Protein AF-A0A937B0Y7-F1 (afdb_monomer)

Sequence (67 aa):
MATQDQAANARKLLQQDIHVKWNKFSEQEVGAIKSNDDLVVQLVAKYGLAKDAAQRDADALLKGRSL

Secondary structure (DSSP, 8-state):
--HHHHHHHHHHHHHHHHHHH-TTS-HHHHHH--SHHHHHHHHHHHH---HHHHHHHHHHHHHTT--

Nearest PDB structures (foldseek):
  1ryk-assembly1_A  TM=8.065E-01  e=6.848E-02  Escherichia coli
  1yww-assembly1_A  TM=8.087E-01  e=1.337E-01  Pseudomonas aeruginosa

Structure (mmCIF, N/CA/C/O backbone):
data_AF-A0A937B0Y7-F1
#
_entry.id   AF-A0A937B0Y7-F1
#
loop_
_atom_site.group_PDB
_atom_site.id
_atom_site.type_symbol
_atom_site.label_atom_id
_atom_site.label_alt_id
_atom_site.label_comp_id
_atom_site.label_asym_id
_atom_site.label_entity_id
_atom_site.label_seq_id
_atom_site.pdbx_PDB_ins_code
_atom_site.Cartn_x
_atom_site.Cartn_y
_atom_site.Cartn_z
_atom_site.occupancy
_atom_site.B_iso_or_equiv
_atom_site.auth_seq_id
_atom_site.auth_comp_id
_atom_site.auth_asym_id
_atom_site.auth_atom_id
_atom_site.pdbx_PDB_model_num
ATOM 1 N N . MET A 1 1 ? 7.605 11.255 26.644 1.00 44.66 1 MET A N 1
ATOM 2 C CA . MET A 1 1 ? 6.471 10.659 25.902 1.00 44.66 1 MET A CA 1
ATOM 3 C C . MET A 1 1 ? 6.371 11.362 24.551 1.00 44.66 1 MET A C 1
ATOM 5 O O . MET A 1 1 ? 5.781 12.425 24.497 1.00 44.66 1 MET A O 1
ATOM 9 N N . ALA A 1 2 ? 7.027 10.857 23.499 1.00 53.03 2 ALA A N 1
ATOM 10 C CA . ALA A 1 2 ? 6.984 11.478 22.158 1.00 53.03 2 ALA A CA 1
ATOM 11 C C . ALA A 1 2 ? 7.051 10.467 20.990 1.00 53.03 2 ALA A C 1
ATOM 13 O O . ALA A 1 2 ? 7.005 10.854 19.830 1.00 53.03 2 ALA A O 1
ATOM 14 N N . THR A 1 3 ? 7.127 9.163 21.266 1.00 58.31 3 THR A N 1
ATOM 15 C CA . THR A 1 3 ? 7.416 8.156 20.229 1.00 58.31 3 THR A CA 1
ATOM 16 C C . THR A 1 3 ? 6.161 7.593 19.546 1.00 58.31 3 THR A C 1
ATOM 18 O O . THR A 1 3 ? 6.263 6.953 18.505 1.00 58.31 3 THR A O 1
ATOM 21 N N . GLN A 1 4 ? 4.960 7.838 20.088 1.00 54.59 4 GLN A N 1
ATOM 22 C CA . GLN A 1 4 ? 3.713 7.274 19.549 1.00 54.59 4 GLN A CA 1
ATOM 23 C C . GLN A 1 4 ? 3.103 8.12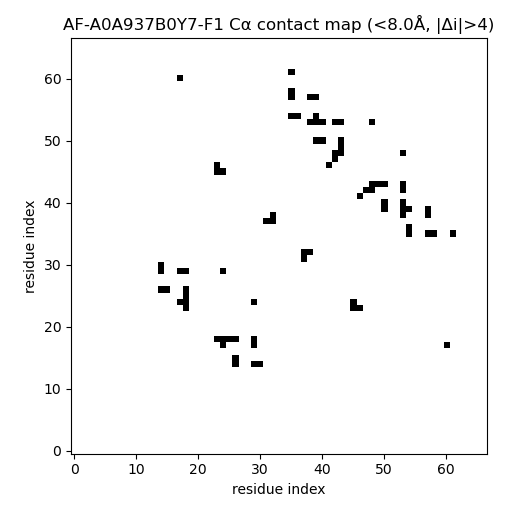1 18.417 1.00 54.59 4 GLN A C 1
ATOM 25 O O . GLN A 1 4 ? 2.549 7.566 17.469 1.00 54.59 4 GLN A O 1
ATOM 30 N N . ASP A 1 5 ? 3.264 9.446 18.465 1.00 59.44 5 ASP A N 1
ATOM 31 C CA . ASP A 1 5 ? 2.724 10.368 17.456 1.00 59.44 5 ASP A CA 1
ATOM 32 C C . ASP A 1 5 ? 3.460 10.267 16.113 1.00 59.44 5 ASP A C 1
ATOM 34 O O . ASP A 1 5 ? 2.845 10.285 15.047 1.00 59.44 5 ASP A O 1
ATOM 38 N N . GLN A 1 6 ? 4.781 10.064 16.146 1.00 62.53 6 GLN A N 1
ATOM 39 C CA . GLN A 1 6 ? 5.578 9.900 14.929 1.00 62.53 6 GLN A CA 1
ATOM 40 C C . GLN A 1 6 ? 5.254 8.595 14.197 1.00 62.53 6 GLN A C 1
ATOM 42 O O . GLN A 1 6 ? 5.072 8.605 12.981 1.00 62.53 6 GLN A O 1
ATOM 47 N N . ALA A 1 7 ? 5.113 7.484 14.925 1.00 66.50 7 ALA A N 1
ATOM 48 C CA . ALA A 1 7 ? 4.742 6.202 14.331 1.00 66.50 7 ALA A CA 1
ATOM 49 C C . ALA A 1 7 ? 3.313 6.231 13.761 1.00 66.50 7 ALA A C 1
ATOM 51 O O . ALA A 1 7 ? 3.058 5.665 12.697 1.00 66.50 7 ALA A O 1
ATOM 52 N N . ALA A 1 8 ? 2.382 6.918 14.431 1.00 69.88 8 ALA A N 1
ATOM 53 C CA . ALA A 1 8 ? 1.019 7.097 13.941 1.00 69.88 8 ALA A CA 1
ATOM 54 C C . ALA A 1 8 ? 0.966 7.971 12.675 1.00 69.88 8 ALA A C 1
ATOM 56 O O . ALA A 1 8 ? 0.262 7.622 11.727 1.00 69.88 8 ALA A O 1
ATOM 57 N N . ASN A 1 9 ? 1.744 9.057 12.616 1.00 74.81 9 ASN A N 1
ATOM 58 C CA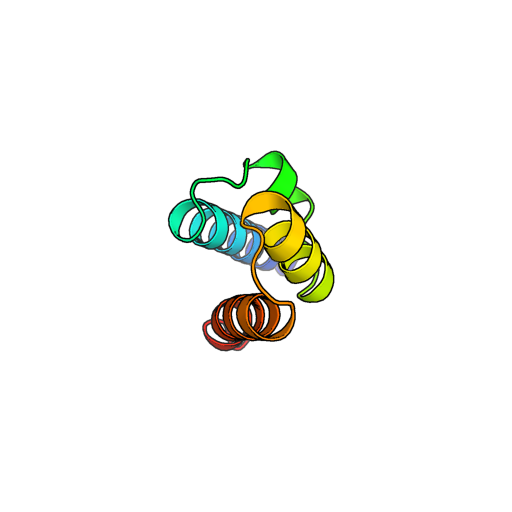 . ASN A 1 9 ? 1.842 9.893 11.418 1.00 74.81 9 ASN A CA 1
ATOM 59 C C . ASN A 1 9 ? 2.548 9.180 10.262 1.00 74.81 9 ASN A C 1
ATOM 61 O O . ASN A 1 9 ? 2.042 9.203 9.142 1.00 74.81 9 ASN A O 1
ATOM 65 N N . ALA A 1 10 ? 3.650 8.472 10.522 1.00 74.25 10 ALA A N 1
ATOM 66 C CA . ALA A 1 10 ? 4.315 7.653 9.512 1.00 74.25 10 ALA A CA 1
ATOM 67 C C . ALA A 1 10 ? 3.355 6.599 8.942 1.00 74.25 10 ALA A C 1
ATOM 69 O O . ALA A 1 10 ? 3.278 6.427 7.726 1.00 74.25 10 ALA A O 1
ATOM 70 N N . ARG A 1 11 ? 2.551 5.950 9.795 1.00 73.75 11 ARG A N 1
ATOM 71 C CA . ARG A 1 11 ? 1.496 5.026 9.359 1.00 73.75 11 ARG A CA 1
ATOM 72 C C . ARG A 1 11 ? 0.432 5.713 8.513 1.00 73.75 11 ARG A C 1
ATOM 74 O O . ARG A 1 11 ? 0.157 5.222 7.430 1.00 73.75 11 ARG A O 1
ATOM 81 N N . LYS A 1 12 ? -0.118 6.853 8.934 1.00 79.19 12 LYS A N 1
ATOM 82 C CA . LYS A 1 12 ? -1.115 7.588 8.134 1.00 79.19 12 LYS A CA 1
ATOM 83 C C . LYS A 1 12 ? -0.584 7.983 6.761 1.00 79.19 12 LYS A C 1
ATOM 85 O O . LYS A 1 12 ? -1.271 7.787 5.767 1.00 79.19 12 LYS A O 1
ATOM 90 N N . LEU A 1 13 ? 0.654 8.470 6.694 1.00 79.94 13 LEU A N 1
ATOM 91 C CA . LEU A 1 13 ? 1.303 8.767 5.420 1.00 79.94 13 LEU A CA 1
ATOM 92 C C . LEU A 1 13 ? 1.445 7.496 4.574 1.00 79.94 13 LEU A C 1
ATOM 94 O O . LEU A 1 13 ? 1.231 7.554 3.373 1.00 79.94 13 LEU A O 1
ATOM 98 N N . LEU A 1 14 ? 1.804 6.351 5.183 1.00 78.25 14 LEU A N 1
ATOM 99 C CA . LEU A 1 14 ? 1.929 5.070 4.459 1.00 78.25 14 LEU A CA 1
ATOM 100 C C . LEU A 1 14 ? 0.597 4.714 3.826 1.00 78.25 14 LEU A C 1
ATOM 102 O O . LEU A 1 14 ? 0.536 4.292 2.677 1.00 78.25 14 LEU A O 1
ATOM 106 N N . GLN A 1 15 ? -0.467 4.902 4.599 1.00 80.44 15 GLN A N 1
ATOM 107 C CA . GLN A 1 15 ? -1.802 4.569 4.164 1.00 80.44 15 GLN A CA 1
ATOM 108 C C . GLN A 1 15 ? -2.251 5.478 3.015 1.00 80.44 15 GLN A C 1
ATOM 110 O O . GLN A 1 15 ? -2.828 5.018 2.033 1.00 80.44 15 GLN A O 1
ATOM 115 N N . GLN A 1 16 ? -1.914 6.761 3.083 1.00 82.75 16 GLN A N 1
ATOM 116 C CA . GLN A 1 16 ? -2.202 7.694 2.004 1.00 82.75 16 GLN A CA 1
ATOM 117 C C . GLN A 1 16 ? -1.431 7.340 0.722 1.00 82.75 16 GLN A C 1
ATOM 119 O O . GLN A 1 16 ? -2.035 7.288 -0.343 1.00 82.75 16 GLN A O 1
ATOM 124 N N . ASP A 1 17 ? -0.142 6.995 0.823 1.00 81.31 17 ASP A N 1
ATOM 125 C CA . ASP A 1 17 ? 0.666 6.550 -0.323 1.00 81.31 17 ASP A CA 1
ATOM 126 C C . ASP A 1 17 ? 0.120 5.265 -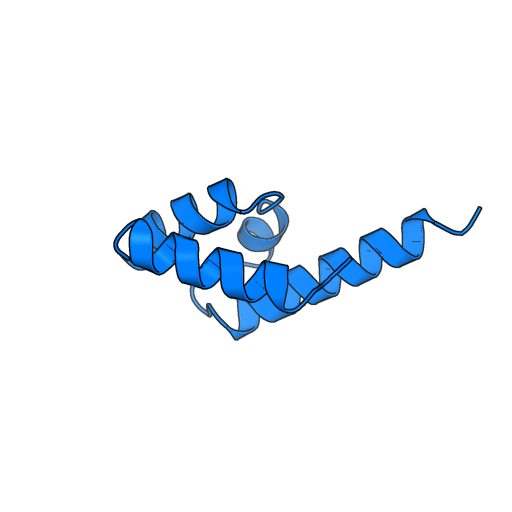0.959 1.00 81.31 17 ASP A C 1
ATOM 128 O O . ASP A 1 17 ? 0.032 5.173 -2.182 1.00 81.31 17 ASP A O 1
ATOM 132 N N . ILE A 1 18 ? -0.279 4.276 -0.147 1.00 81.44 18 ILE A N 1
ATOM 133 C CA . ILE A 1 18 ? -0.906 3.041 -0.645 1.00 81.44 18 ILE A CA 1
ATOM 134 C C . ILE A 1 18 ? -2.207 3.380 -1.373 1.00 81.44 18 ILE A C 1
ATOM 136 O O . ILE A 1 18 ? -2.442 2.864 -2.459 1.00 81.44 18 ILE A O 1
ATOM 140 N N . HIS A 1 19 ? -3.043 4.251 -0.809 1.00 82.69 19 HIS A N 1
ATOM 141 C CA . HIS A 1 19 ? -4.307 4.640 -1.430 1.00 82.69 19 HIS A CA 1
ATOM 142 C C . HIS A 1 19 ? -4.092 5.386 -2.758 1.00 82.69 19 HIS A C 1
ATOM 144 O O . HIS A 1 19 ? -4.755 5.091 -3.749 1.00 82.69 19 HIS A O 1
ATOM 150 N N . VAL A 1 20 ? -3.112 6.295 -2.811 1.00 83.75 20 VAL A N 1
ATOM 151 C CA . VAL A 1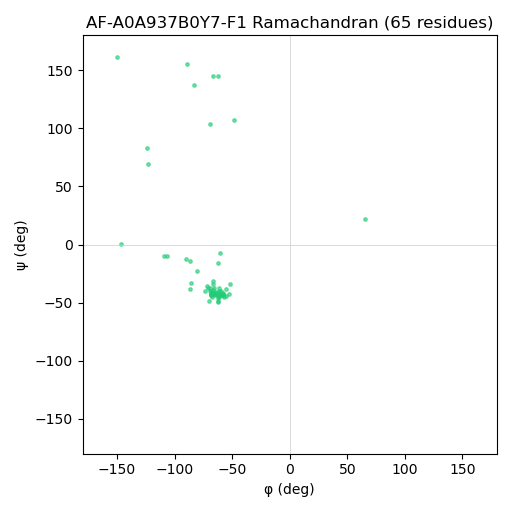 20 ? -2.753 7.041 -4.027 1.00 83.75 20 VAL A CA 1
ATOM 152 C C . VAL A 1 20 ? -2.156 6.118 -5.093 1.00 83.75 20 VAL A C 1
ATOM 154 O O . VAL A 1 20 ? -2.548 6.190 -6.258 1.00 83.75 20 VAL A O 1
ATOM 157 N N . LYS A 1 21 ? -1.229 5.229 -4.715 1.00 82.12 21 LYS A N 1
ATOM 158 C CA . LYS A 1 21 ? -0.596 4.276 -5.639 1.00 82.12 21 LYS A CA 1
ATOM 159 C C . LYS A 1 21 ? -1.583 3.210 -6.117 1.00 82.12 21 LYS A C 1
ATOM 161 O O . LYS A 1 21 ? -1.563 2.826 -7.286 1.00 82.12 21 LYS A O 1
ATOM 166 N N . TRP A 1 22 ? -2.466 2.756 -5.234 1.00 85.19 22 TRP A N 1
ATOM 167 C CA . TRP A 1 22 ? -3.464 1.737 -5.517 1.00 85.19 22 TRP A CA 1
ATOM 168 C C . TRP A 1 22 ? -4.879 2.243 -5.207 1.00 85.19 22 TRP A C 1
ATOM 170 O O . TRP A 1 22 ? -5.488 1.911 -4.192 1.00 85.19 22 TRP A O 1
ATOM 180 N N . ASN A 1 23 ? -5.446 2.969 -6.173 1.00 81.12 23 ASN A N 1
ATOM 181 C CA . ASN A 1 23 ? -6.774 3.594 -6.099 1.00 81.12 23 ASN A CA 1
ATOM 182 C C . ASN A 1 23 ? -7.961 2.612 -5.898 1.00 81.12 23 ASN A C 1
ATOM 184 O O . ASN A 1 23 ? -9.099 3.036 -5.726 1.00 81.12 23 ASN A O 1
ATOM 188 N N . LYS A 1 24 ? -7.742 1.286 -5.957 1.00 82.88 24 LYS A N 1
ATOM 189 C CA . LYS A 1 24 ? -8.773 0.276 -5.640 1.00 82.88 24 LYS A CA 1
ATOM 190 C C . LYS A 1 24 ? -8.845 -0.067 -4.151 1.00 82.88 24 LYS A C 1
ATOM 192 O O . LYS A 1 24 ? -9.802 -0.723 -3.741 1.00 82.88 24 LYS A O 1
ATOM 197 N N . PHE A 1 25 ? -7.845 0.313 -3.359 1.00 85.06 25 PHE A N 1
ATOM 198 C CA . PHE A 1 25 ? -7.859 0.085 -1.919 1.00 85.06 25 PHE A CA 1
ATOM 199 C C . PHE A 1 25 ? -8.649 1.176 -1.215 1.00 85.06 25 PHE A C 1
ATOM 201 O O . PHE A 1 25 ? -8.481 2.356 -1.502 1.00 85.06 25 PHE A O 1
ATOM 208 N N . SER A 1 26 ? -9.469 0.789 -0.245 1.00 82.75 26 SER A N 1
ATOM 209 C CA . SER A 1 26 ? -10.177 1.743 0.616 1.00 82.75 26 SER A CA 1
ATOM 210 C C . SER A 1 26 ? -9.346 2.106 1.847 1.00 82.75 26 SER A C 1
ATOM 212 O O . SER A 1 26 ? -8.556 1.288 2.309 1.00 82.75 26 SER A O 1
ATOM 214 N N . GLU A 1 27 ? -9.572 3.274 2.453 1.00 79.69 27 GLU A N 1
ATOM 215 C CA . GLU A 1 27 ? -8.871 3.697 3.682 1.00 79.69 27 GLU A CA 1
ATOM 216 C C . GLU A 1 27 ? -8.931 2.650 4.807 1.00 79.69 27 GLU A C 1
ATOM 218 O O . GLU A 1 27 ? -7.965 2.477 5.544 1.00 79.69 27 GLU A O 1
ATOM 223 N N . GLN A 1 28 ? -10.033 1.900 4.912 1.00 80.62 28 GLN A N 1
ATOM 224 C CA . GLN A 1 28 ? -10.178 0.795 5.866 1.00 80.62 28 GLN A CA 1
ATOM 225 C C . GLN A 1 28 ? -9.232 -0.375 5.568 1.00 80.62 28 GLN A C 1
ATOM 227 O O . GLN A 1 28 ? -8.617 -0.926 6.478 1.00 80.62 28 GLN A O 1
ATOM 232 N N . GLU A 1 29 ? -9.097 -0.741 4.295 1.00 82.69 29 GLU A N 1
ATOM 233 C CA . GLU A 1 29 ? -8.219 -1.822 3.848 1.00 82.69 29 GLU A CA 1
ATOM 234 C C . GLU A 1 29 ? -6.759 -1.455 4.026 1.00 82.69 29 GLU A C 1
ATOM 236 O O . GLU A 1 29 ? -5.971 -2.245 4.541 1.00 82.69 29 GLU A O 1
ATOM 241 N N . VAL A 1 30 ? -6.420 -0.218 3.683 1.00 81.69 30 VAL A N 1
ATOM 242 C CA . VAL A 1 30 ? -5.092 0.317 3.925 1.00 81.69 30 VAL A CA 1
ATOM 243 C C . VAL A 1 30 ? -4.816 0.471 5.428 1.00 81.69 30 VAL A C 1
ATOM 245 O O . VAL A 1 30 ? -3.711 0.211 5.900 1.00 81.69 30 VAL A O 1
ATOM 248 N N . GLY A 1 31 ? -5.848 0.799 6.205 1.00 79.31 31 GLY A N 1
ATOM 249 C CA . GLY A 1 31 ? -5.874 0.755 7.665 1.00 79.31 31 GLY A CA 1
ATOM 250 C C . GLY A 1 31 ? -5.509 -0.609 8.251 1.00 79.31 31 GLY A C 1
ATOM 251 O O . GLY A 1 31 ? -4.824 -0.691 9.275 1.00 79.31 31 GLY A O 1
ATOM 252 N N . ALA A 1 32 ? -5.966 -1.673 7.591 1.00 82.12 32 ALA A N 1
ATOM 253 C CA . ALA A 1 32 ? -5.742 -3.056 7.985 1.00 82.12 32 ALA A CA 1
ATOM 254 C C . ALA A 1 32 ? -4.362 -3.590 7.566 1.00 82.12 32 ALA A C 1
ATOM 256 O O . ALA A 1 32 ? -3.859 -4.508 8.213 1.00 82.12 32 ALA A O 1
ATOM 257 N N . ILE A 1 33 ? -3.723 -2.997 6.549 1.00 81.81 33 ILE A N 1
ATOM 258 C CA . ILE A 1 33 ? -2.381 -3.378 6.092 1.00 81.81 33 ILE A CA 1
ATOM 259 C C . ILE A 1 33 ? -1.353 -2.993 7.157 1.00 81.81 33 ILE A C 1
ATOM 261 O O . ILE A 1 33 ? -0.976 -1.832 7.323 1.00 81.81 33 ILE A O 1
ATOM 265 N N . LYS A 1 34 ? -0.882 -4.000 7.893 1.00 76.00 34 LYS A N 1
ATOM 266 C CA . LYS A 1 34 ? 0.146 -3.850 8.935 1.00 76.00 34 LYS A CA 1
ATOM 267 C C . LYS A 1 34 ? 1.485 -4.455 8.532 1.00 76.00 34 LYS A C 1
ATOM 269 O O . LYS A 1 34 ? 2.468 -4.285 9.251 1.00 76.00 34 LYS A O 1
ATOM 274 N N . SER A 1 35 ? 1.528 -5.199 7.434 1.00 80.12 35 SER A N 1
ATOM 275 C CA . SER A 1 35 ? 2.692 -5.958 6.986 1.00 80.12 35 SER A CA 1
ATOM 276 C C . SER A 1 35 ? 2.712 -6.083 5.468 1.00 80.12 35 SER A C 1
ATOM 278 O O . SER A 1 35 ? 1.695 -5.894 4.803 1.00 80.12 35 SER A O 1
ATOM 280 N N . ASN A 1 36 ? 3.890 -6.407 4.928 1.00 84.38 36 ASN A N 1
ATOM 281 C CA . ASN A 1 36 ? 4.069 -6.650 3.497 1.00 84.38 36 ASN A 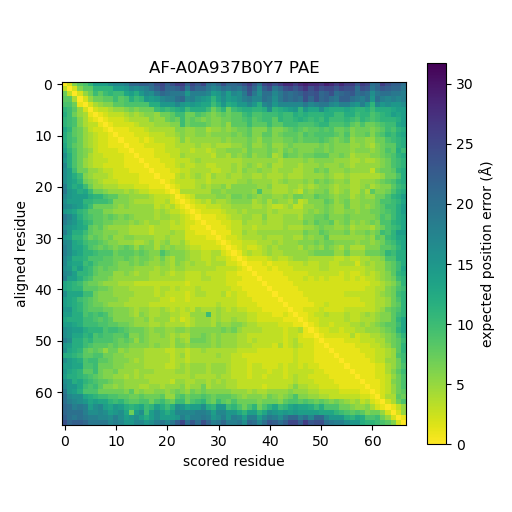CA 1
ATOM 282 C C . ASN A 1 36 ? 3.106 -7.749 3.007 1.00 84.38 36 ASN A C 1
ATOM 284 O O . ASN A 1 36 ? 2.421 -7.557 2.012 1.00 84.38 36 ASN A O 1
ATOM 288 N N . ASP A 1 37 ? 2.973 -8.844 3.762 1.00 85.69 37 ASP A N 1
ATOM 289 C CA . ASP A 1 37 ? 2.121 -9.978 3.382 1.00 85.69 37 ASP A CA 1
ATOM 290 C C . ASP A 1 37 ? 0.638 -9.583 3.225 1.00 85.69 37 ASP A C 1
ATOM 292 O O . ASP A 1 37 ? 0.032 -9.903 2.204 1.00 85.69 37 ASP A O 1
ATOM 296 N N . ASP A 1 38 ? 0.084 -8.778 4.147 1.00 86.81 38 ASP A N 1
ATOM 297 C CA . ASP A 1 38 ? -1.278 -8.226 4.026 1.00 86.81 38 ASP A CA 1
ATOM 298 C C . ASP A 1 38 ? -1.454 -7.411 2.739 1.00 86.81 38 ASP A C 1
ATOM 300 O O . ASP A 1 38 ? -2.465 -7.539 2.045 1.00 86.81 38 ASP A O 1
ATOM 304 N N . LEU A 1 39 ? -0.466 -6.573 2.405 1.00 85.88 39 LEU A N 1
ATOM 305 C CA . LEU A 1 39 ? -0.493 -5.777 1.180 1.00 85.88 39 LEU A CA 1
ATOM 306 C C . LEU A 1 39 ? -0.451 -6.684 -0.056 1.00 85.88 39 LEU A C 1
ATOM 308 O O . LEU A 1 39 ? -1.220 -6.473 -0.989 1.00 85.88 39 LEU A O 1
ATOM 312 N N . VAL A 1 40 ? 0.388 -7.723 -0.048 1.00 89.62 40 VAL A N 1
ATOM 313 C CA . VAL A 1 40 ? 0.499 -8.698 -1.143 1.00 89.62 40 VAL A CA 1
ATOM 314 C C . VAL A 1 40 ? -0.807 -9.454 -1.349 1.00 89.62 40 VAL A C 1
ATOM 316 O O . VAL A 1 40 ? -1.291 -9.520 -2.477 1.00 89.62 40 VAL A O 1
ATOM 319 N N . VAL A 1 41 ? -1.405 -9.988 -0.282 1.00 90.69 41 VAL A N 1
ATOM 320 C CA . VAL A 1 41 ? -2.677 -10.723 -0.351 1.00 90.69 41 VAL A CA 1
ATOM 321 C C . VAL A 1 41 ? -3.763 -9.847 -0.962 1.00 90.69 41 VAL A C 1
ATOM 323 O O . VAL A 1 41 ? -4.477 -10.280 -1.869 1.00 90.69 41 VAL A O 1
ATOM 326 N N . GLN A 1 42 ? -3.857 -8.593 -0.525 1.00 87.69 42 GLN A N 1
ATOM 327 C CA . GLN A 1 42 ? -4.855 -7.683 -1.061 1.00 87.69 42 GLN A CA 1
ATOM 328 C C . GLN A 1 42 ? -4.548 -7.230 -2.492 1.00 87.69 42 GLN A C 1
ATOM 330 O O . GLN A 1 42 ? -5.470 -7.107 -3.292 1.00 87.69 42 GLN A O 1
ATOM 335 N N . LEU A 1 43 ? -3.280 -7.038 -2.863 1.00 88.50 43 LEU A N 1
ATOM 336 C CA . LEU A 1 43 ? -2.886 -6.731 -4.241 1.00 88.50 43 LEU A CA 1
ATOM 337 C C . LEU A 1 43 ? -3.258 -7.869 -5.195 1.00 88.50 43 LEU A C 1
ATOM 339 O O . LEU A 1 43 ? -3.843 -7.627 -6.252 1.00 88.50 43 LEU A O 1
ATOM 343 N N . VAL A 1 44 ? -2.993 -9.114 -4.801 1.00 90.88 44 VAL A N 1
ATOM 344 C CA . VAL A 1 44 ? -3.403 -10.303 -5.557 1.00 90.88 44 VAL A CA 1
ATOM 345 C C . VAL A 1 44 ? -4.933 -10.371 -5.646 1.00 90.88 44 VAL A C 1
ATOM 347 O O . VAL A 1 44 ? -5.471 -10.547 -6.734 1.00 90.88 44 VAL A O 1
ATOM 350 N N . ALA A 1 45 ? -5.653 -10.159 -4.541 1.00 89.56 45 ALA A N 1
ATOM 351 C CA . ALA A 1 45 ? -7.113 -10.253 -4.511 1.00 89.56 45 ALA A CA 1
ATOM 352 C C . ALA A 1 45 ? -7.832 -9.126 -5.285 1.00 89.56 45 ALA A C 1
ATOM 354 O O . ALA A 1 45 ? -8.825 -9.379 -5.965 1.00 89.56 45 ALA A O 1
ATOM 355 N N . LYS A 1 46 ? -7.355 -7.878 -5.196 1.00 87.38 46 LYS A N 1
ATOM 356 C CA . LYS A 1 46 ? -8.006 -6.684 -5.777 1.00 87.38 46 LYS A CA 1
ATOM 357 C C . LYS A 1 46 ? -7.624 -6.434 -7.226 1.00 87.38 46 LYS A C 1
ATOM 359 O O . LYS A 1 46 ? -8.450 -5.968 -8.015 1.00 87.38 46 LYS A O 1
ATOM 364 N N . TYR A 1 47 ? -6.358 -6.676 -7.551 1.00 85.88 47 TYR A N 1
ATOM 365 C CA . TYR A 1 47 ? -5.798 -6.391 -8.867 1.00 85.88 47 TYR A CA 1
ATOM 366 C C . TYR A 1 47 ? -5.551 -7.655 -9.690 1.00 85.88 47 TYR A C 1
ATOM 368 O O . TYR A 1 47 ? -5.263 -7.535 -10.876 1.00 85.88 47 TYR A O 1
ATOM 376 N N . GLY A 1 48 ? -5.661 -8.853 -9.103 1.00 86.69 48 GLY A N 1
ATOM 377 C CA . GLY A 1 48 ? -5.305 -10.093 -9.796 1.00 86.69 48 GLY A CA 1
ATOM 378 C C . GLY A 1 48 ? -3.810 -10.176 -10.108 1.00 86.69 48 GLY A C 1
ATOM 379 O O . GLY A 1 48 ? -3.417 -10.866 -11.046 1.00 86.69 48 GLY A O 1
ATOM 380 N N . LEU A 1 49 ? -2.975 -9.427 -9.376 1.00 87.62 49 LEU A N 1
ATOM 381 C CA . LEU A 1 49 ? -1.532 -9.408 -9.595 1.00 87.62 49 LEU A CA 1
ATOM 382 C C . LEU A 1 49 ? -0.932 -10.772 -9.253 1.00 87.62 49 LEU A C 1
ATOM 384 O O . LEU A 1 49 ? -1.353 -11.433 -8.306 1.00 87.62 49 LEU A O 1
ATOM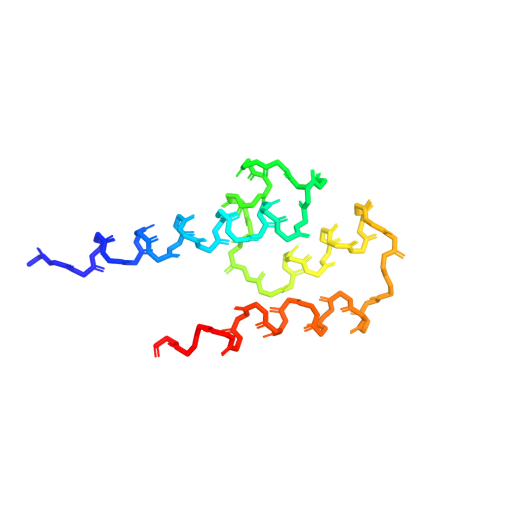 388 N N . ALA A 1 50 ? 0.100 -11.174 -9.994 1.00 90.56 50 ALA A N 1
ATOM 389 C CA . ALA A 1 50 ? 0.919 -12.313 -9.599 1.00 90.56 50 ALA A CA 1
ATOM 390 C C . ALA A 1 50 ? 1.599 -12.019 -8.255 1.00 90.56 50 ALA A C 1
ATOM 392 O O . ALA A 1 50 ? 2.008 -10.882 -8.004 1.00 90.56 50 ALA A O 1
ATOM 393 N N . LYS A 1 51 ? 1.768 -13.047 -7.414 1.00 86.75 51 LYS A N 1
ATOM 394 C CA . LYS A 1 51 ? 2.368 -12.898 -6.080 1.00 86.75 51 LYS A CA 1
ATOM 395 C C . LYS A 1 51 ? 3.730 -12.197 -6.139 1.00 86.75 51 LYS A C 1
ATOM 397 O O . LYS A 1 51 ? 3.954 -11.269 -5.374 1.00 86.75 51 LYS A O 1
ATOM 402 N N . ASP A 1 52 ? 4.582 -12.542 -7.106 1.00 89.62 52 ASP A N 1
ATOM 403 C CA . ASP A 1 52 ? 5.871 -11.877 -7.340 1.00 89.62 52 ASP A CA 1
ATOM 404 C C . ASP A 1 52 ? 5.753 -10.384 -7.660 1.00 89.62 52 ASP A C 1
ATOM 406 O O . ASP A 1 52 ? 6.578 -9.586 -7.215 1.00 89.62 52 ASP A O 1
ATOM 410 N N . ALA A 1 53 ? 4.755 -9.994 -8.455 1.00 88.75 53 ALA A N 1
ATOM 411 C CA . ALA A 1 53 ? 4.530 -8.596 -8.809 1.00 88.75 53 ALA A CA 1
ATOM 412 C C . ALA A 1 53 ? 4.025 -7.819 -7.590 1.00 88.75 53 ALA A C 1
ATOM 414 O O . ALA A 1 53 ? 4.608 -6.800 -7.234 1.00 88.75 53 ALA A O 1
ATOM 415 N N . ALA A 1 54 ? 3.017 -8.360 -6.899 1.00 89.25 54 ALA A N 1
ATOM 416 C CA . ALA A 1 54 ? 2.476 -7.792 -5.671 1.00 89.25 54 ALA A CA 1
ATOM 417 C C . ALA A 1 54 ? 3.553 -7.639 -4.581 1.00 89.25 54 ALA A C 1
ATOM 419 O O . ALA A 1 54 ? 3.630 -6.604 -3.925 1.00 89.25 54 ALA A O 1
ATOM 420 N N . GLN A 1 55 ? 4.429 -8.635 -4.431 1.00 89.56 55 GLN A N 1
ATOM 421 C CA . GLN A 1 55 ? 5.518 -8.621 -3.457 1.00 89.56 55 GLN A CA 1
ATOM 422 C C . GLN A 1 55 ? 6.580 -7.572 -3.784 1.00 89.56 55 GLN A C 1
ATOM 424 O O . GLN A 1 55 ? 7.023 -6.870 -2.880 1.00 89.56 55 GLN A O 1
ATOM 429 N N . ARG A 1 56 ? 6.953 -7.396 -5.060 1.00 89.00 56 ARG A N 1
ATOM 430 C CA . ARG A 1 56 ? 7.839 -6.291 -5.475 1.00 89.00 56 ARG A CA 1
ATOM 431 C C . ARG A 1 56 ? 7.223 -4.929 -5.189 1.00 89.00 56 ARG A C 1
ATOM 433 O O . ARG A 1 56 ? 7.922 -4.018 -4.766 1.00 89.00 56 ARG A O 1
ATOM 440 N N . ASP A 1 57 ? 5.927 -4.797 -5.426 1.00 85.06 57 ASP A N 1
ATOM 441 C CA . ASP A 1 57 ? 5.195 -3.549 -5.250 1.00 85.06 57 ASP A CA 1
ATOM 442 C C . ASP A 1 57 ? 5.089 -3.141 -3.775 1.00 85.06 57 ASP A C 1
ATOM 444 O O . ASP A 1 57 ? 5.310 -1.977 -3.423 1.00 85.06 57 ASP A O 1
ATOM 448 N N . ALA A 1 58 ? 4.818 -4.123 -2.915 1.00 84.75 58 ALA A N 1
ATOM 449 C CA . ALA A 1 58 ? 4.813 -3.975 -1.470 1.00 84.75 58 ALA A CA 1
ATOM 450 C C . ALA A 1 58 ? 6.224 -3.739 -0.896 1.00 84.75 58 ALA A C 1
ATOM 452 O O . ALA A 1 58 ? 6.403 -2.881 -0.031 1.00 84.75 58 ALA A O 1
ATOM 453 N N . ASP A 1 59 ? 7.243 -4.438 -1.408 1.00 85.81 59 ASP A N 1
ATOM 454 C CA . ASP A 1 59 ? 8.647 -4.224 -1.034 1.00 85.81 59 ASP A CA 1
ATOM 455 C C . ASP A 1 59 ? 9.135 -2.829 -1.441 1.00 85.81 59 ASP A C 1
ATOM 457 O O . ASP A 1 59 ? 9.783 -2.158 -0.645 1.00 85.81 59 ASP A O 1
ATOM 461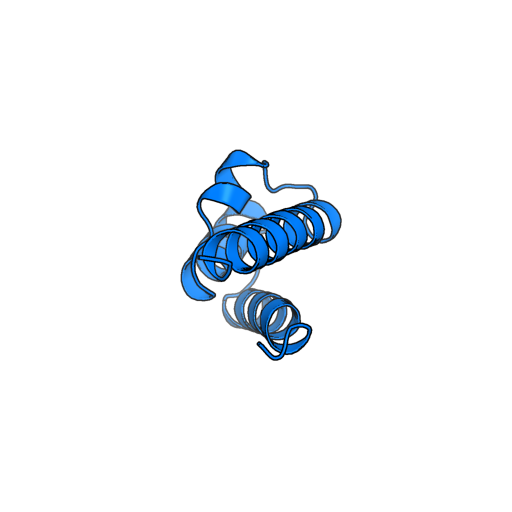 N N . ALA A 1 60 ? 8.769 -2.339 -2.629 1.00 84.12 60 ALA A N 1
ATOM 462 C CA . ALA A 1 60 ? 9.111 -0.992 -3.087 1.00 84.12 60 ALA A CA 1
ATOM 463 C C . ALA A 1 60 ? 8.515 0.101 -2.184 1.00 84.12 60 ALA A C 1
ATOM 465 O O . ALA A 1 60 ? 9.173 1.105 -1.913 1.00 84.12 60 ALA A O 1
ATOM 466 N N . LEU A 1 61 ? 7.293 -0.106 -1.684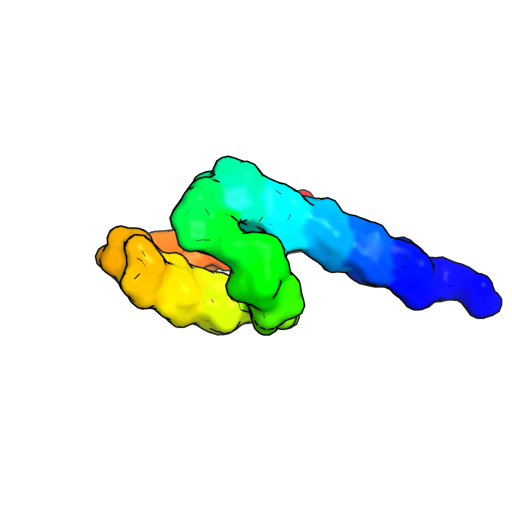 1.00 77.88 61 LEU A N 1
ATOM 467 C CA . LEU A 1 61 ? 6.654 0.814 -0.746 1.00 77.88 61 LEU A CA 1
ATOM 468 C C . LEU A 1 61 ? 7.381 0.848 0.611 1.00 77.88 61 LEU A C 1
ATOM 470 O O . LEU A 1 61 ? 7.589 1.922 1.173 1.00 77.88 61 LEU A O 1
ATOM 474 N N . LEU A 1 62 ? 7.783 -0.317 1.130 1.00 73.25 62 LEU A N 1
ATOM 475 C CA . LEU A 1 62 ? 8.500 -0.419 2.404 1.00 73.25 62 LEU A CA 1
ATOM 476 C C . LEU A 1 62 ? 9.957 0.044 2.294 1.00 73.25 62 LEU A C 1
ATOM 478 O O . LEU A 1 62 ? 10.426 0.759 3.168 1.00 73.25 62 LEU A O 1
ATOM 482 N N . LYS A 1 63 ? 10.662 -0.281 1.206 1.00 70.31 63 LYS A N 1
ATOM 483 C CA . LYS A 1 63 ? 12.035 0.190 0.954 1.00 70.31 63 LYS A CA 1
ATOM 484 C C . LYS A 1 63 ? 12.129 1.690 0.721 1.00 70.31 63 LYS A C 1
ATOM 486 O O . LYS A 1 63 ? 13.138 2.285 1.079 1.00 70.31 63 LYS A O 1
ATOM 491 N N . GLY A 1 64 ? 11.094 2.313 0.152 1.00 58.88 64 GLY A N 1
ATOM 492 C CA . GLY A 1 64 ? 11.014 3.774 0.059 1.00 58.88 64 GLY A CA 1
ATOM 493 C C . GLY A 1 64 ? 10.982 4.461 1.431 1.00 58.88 64 GLY A C 1
ATOM 494 O O . GLY A 1 64 ? 11.238 5.658 1.530 1.00 58.88 64 GLY A O 1
ATOM 495 N N . ARG A 1 65 ? 10.704 3.697 2.492 1.00 59.41 65 ARG A N 1
ATOM 496 C CA . ARG A 1 65 ? 10.683 4.118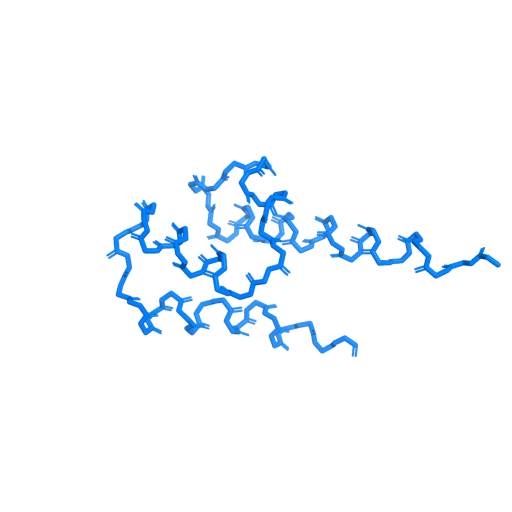 3.889 1.00 59.41 65 ARG A CA 1
ATOM 497 C C . ARG A 1 65 ? 11.645 3.255 4.685 1.00 59.41 65 ARG A C 1
ATOM 499 O O . ARG A 1 65 ? 11.231 2.442 5.507 1.00 59.41 65 ARG A O 1
ATOM 506 N N . SER A 1 66 ? 12.937 3.436 4.441 1.00 46.78 66 SER A N 1
ATOM 507 C CA . SER A 1 66 ? 13.932 3.116 5.462 1.00 46.78 66 SER A CA 1
ATOM 508 C C . SER A 1 66 ? 13.467 3.764 6.774 1.00 46.78 66 SER A C 1
ATOM 510 O O . SER A 1 66 ? 13.421 4.991 6.862 1.00 46.78 66 SER A O 1
ATOM 512 N N . LEU A 1 67 ? 12.990 2.927 7.703 1.00 46.25 67 LEU A N 1
ATOM 513 C CA . LEU A 1 67 ? 12.590 3.296 9.062 1.00 46.25 67 LEU A CA 1
ATOM 514 C C . LEU A 1 67 ? 13.748 3.965 9.802 1.00 46.25 67 LEU A C 1
ATOM 516 O O . LEU A 1 67 ? 14.896 3.495 9.625 1.00 46.25 67 LEU A O 1
#

Mean predicted aligned error: 6.84 Å

Radius of gyration: 12.18 Å; Cα contacts (8 Å, |Δi|>4): 41; chains: 1; bounding box: 24×24×36 Å

Solvent-accessible surface area (backbone atoms only — not comparable to full-atom values): 3872 Å² total; per-residue (Å²): 143,72,71,65,63,55,55,52,49,54,48,52,52,50,32,50,51,48,33,69,77,38,75,85,51,48,74,68,58,41,66,65,44,82,48,59,65,54,43,22,55,47,36,27,73,77,68,67,38,54,67,71,57,22,44,51,56,36,46,52,60,50,62,77,50,76,126

pLDDT: mean 78.63, std 11.61, range [44.66, 90.88]

Foldseek 3Di:
DPPPVVVVVVLVVLLVVCCVVPVQDDSVLSVVPPDLVSQLVVCCVRVVDDSVVSSVVSVVSVVVDPD